Protein AF-A0A1W9UI99-F1 (afdb_monomer)

Sequence (167 aa):
MTERDRFTFDSALWFQWIMATTLGWLLGYLIFPNLPAISAGVGVGVLQWPILYRRISRAWRWPLITALAWLAGSILLVVTTPAGLQFLLSGLFLGPIVGLAQWLILRREVRWAGWWIIISAIAWITGLTLVPGILATGAMVGAISGIALELLLRCPSPARPEPDGAD

Foldseek 3Di:
DDPVVLPDQPVVLLVQLLVQLLQLLVVLCVVCVPCSQLSSQLSSQVSVLVSCVVQAPPSVCRSVLSSVLSVVLLVCLVVPDDPVCSQQCSLVRSQLSSQVSVLVRLVQWFVPSVVSNVQSSVLSNCLRHVPDDSNSSSNSSSNSNSVVVSVRSSGTDDDDPDPDDDD

Solvent-accessible surface area (backbone atoms only — not comparable to full-atom values): 8294 Å² total; per-residue (Å²): 137,59,81,71,69,81,70,62,79,61,60,65,60,31,50,51,36,17,49,19,26,18,51,9,30,43,48,7,39,68,76,35,69,92,45,35,70,52,32,17,27,36,27,24,18,55,47,42,25,70,70,36,52,82,73,41,97,67,23,84,51,44,24,59,42,31,25,51,24,33,43,53,24,51,52,50,43,63,77,74,36,61,78,92,48,37,62,67,44,39,13,69,43,34,12,40,41,29,17,49,46,52,26,70,58,38,56,75,53,17,69,63,24,76,54,46,23,60,44,27,24,52,17,28,30,43,8,49,52,74,41,62,45,66,60,50,18,17,36,43,26,12,48,52,39,19,54,50,50,57,60,38,67,75,38,58,41,79,75,76,79,72,81,72,80,80,129

Structure (mmCIF, N/CA/C/O backbone):
data_AF-A0A1W9UI99-F1
#
_entry.id   AF-A0A1W9UI99-F1
#
loop_
_atom_site.group_PDB
_atom_site.id
_atom_site.type_symbol
_atom_site.label_atom_id
_atom_site.label_alt_id
_atom_site.label_comp_id
_atom_site.label_asym_id
_atom_site.label_entity_id
_atom_site.label_seq_id
_atom_site.pdbx_PDB_ins_code
_atom_site.Cartn_x
_atom_site.Cartn_y
_atom_site.Cartn_z
_atom_site.occupancy
_atom_site.B_iso_or_equiv
_atom_site.auth_seq_id
_atom_site.auth_comp_id
_atom_site.auth_asym_id
_atom_site.auth_atom_id
_atom_site.pdbx_PDB_model_num
ATOM 1 N N . MET A 1 1 ? -16.744 -3.001 27.960 1.00 51.12 1 MET A N 1
ATOM 2 C CA . MET A 1 1 ? -15.507 -2.653 27.233 1.00 51.12 1 MET A CA 1
ATOM 3 C C . MET A 1 1 ? -14.563 -2.006 28.233 1.00 51.12 1 MET A C 1
ATOM 5 O O . MET A 1 1 ? -14.735 -0.846 28.584 1.00 51.12 1 MET A O 1
ATOM 9 N N . THR A 1 2 ? -13.696 -2.814 28.835 1.00 47.75 2 THR A N 1
ATOM 10 C CA . THR A 1 2 ? -12.783 -2.402 29.911 1.00 47.75 2 THR A CA 1
ATOM 11 C C . THR A 1 2 ? -11.629 -1.581 29.340 1.00 47.75 2 THR A C 1
ATOM 13 O O . THR A 1 2 ? -11.176 -1.855 28.235 1.00 47.75 2 THR A O 1
ATOM 16 N N . GLU A 1 3 ? -11.115 -0.599 30.087 1.00 52.09 3 GLU A N 1
ATOM 17 C CA . GLU A 1 3 ? -10.001 0.289 29.690 1.00 52.09 3 GLU A CA 1
ATOM 18 C C . GLU A 1 3 ? -8.774 -0.416 29.091 1.00 52.09 3 GLU A C 1
ATOM 20 O O . GLU A 1 3 ? -8.041 0.182 28.306 1.00 52.09 3 GLU A O 1
ATOM 25 N N . ARG A 1 4 ? -8.592 -1.699 29.416 1.00 51.28 4 ARG A N 1
ATOM 26 C CA . ARG A 1 4 ? -7.523 -2.571 28.926 1.00 51.28 4 ARG A CA 1
ATOM 27 C C . ARG A 1 4 ? -7.614 -2.873 27.414 1.00 51.28 4 ARG A C 1
ATOM 29 O O . ARG A 1 4 ? -6.570 -3.001 26.784 1.00 51.28 4 ARG A O 1
ATOM 36 N N . ASP A 1 5 ? -8.811 -2.875 26.817 1.00 54.47 5 ASP A N 1
ATOM 37 C CA . ASP A 1 5 ? -9.013 -3.137 25.373 1.00 54.47 5 ASP A CA 1
ATOM 38 C C . ASP A 1 5 ? -8.628 -1.945 24.480 1.00 54.47 5 ASP A C 1
ATOM 40 O O . ASP A 1 5 ? -8.387 -2.109 23.287 1.00 54.47 5 ASP A O 1
ATOM 44 N N . ARG A 1 6 ? -8.532 -0.727 25.036 1.00 54.72 6 ARG A N 1
ATOM 45 C CA . ARG A 1 6 ? -8.125 0.468 24.269 1.00 54.72 6 ARG A CA 1
ATOM 46 C C . ARG A 1 6 ? -6.642 0.467 23.885 1.00 54.72 6 ARG A C 1
ATOM 48 O O . ARG A 1 6 ? -6.239 1.253 23.027 1.00 54.72 6 ARG A O 1
ATOM 55 N N . PHE A 1 7 ? -5.831 -0.394 24.502 1.00 57.44 7 PHE A N 1
ATOM 56 C CA . PHE A 1 7 ? -4.377 -0.388 24.331 1.00 57.44 7 PHE A CA 1
ATOM 57 C C . PHE A 1 7 ? -3.813 -1.625 23.627 1.00 57.44 7 PHE A C 1
ATOM 59 O O . PHE A 1 7 ? -2.671 -1.577 23.166 1.00 57.44 7 PHE A 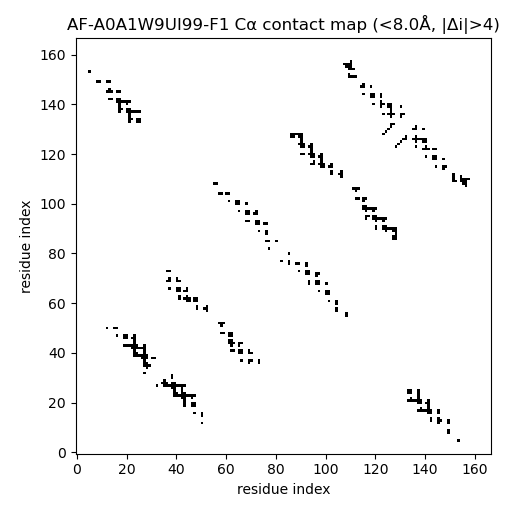O 1
ATOM 66 N N . THR A 1 8 ? -4.586 -2.699 23.469 1.00 78.25 8 THR A N 1
ATOM 67 C CA . THR A 1 8 ? -4.115 -3.930 22.821 1.00 78.25 8 THR A CA 1
ATOM 68 C C . THR A 1 8 ? -3.975 -3.756 21.312 1.00 78.25 8 THR A C 1
ATOM 70 O O . THR A 1 8 ? -4.915 -3.344 20.639 1.00 78.25 8 THR A O 1
ATOM 73 N N . PHE A 1 9 ? -2.789 -4.069 20.788 1.00 84.12 9 PHE A N 1
ATOM 74 C CA . PHE A 1 9 ? -2.507 -4.111 19.353 1.00 84.12 9 PHE A CA 1
ATOM 75 C C . PHE A 1 9 ? -3.383 -5.134 18.637 1.00 84.12 9 PHE A C 1
ATOM 77 O O . PHE A 1 9 ? -3.325 -6.327 18.947 1.00 84.12 9 PHE A O 1
ATOM 84 N N . ASP A 1 10 ? -4.185 -4.659 17.676 1.00 91.50 10 ASP A N 1
ATOM 85 C CA . ASP A 1 10 ? -5.036 -5.511 16.841 1.00 91.50 10 ASP A CA 1
ATOM 86 C C . ASP A 1 10 ? -4.164 -6.246 15.811 1.00 91.50 10 ASP A C 1
ATOM 88 O O . ASP A 1 10 ? -4.061 -5.889 14.634 1.00 91.50 10 ASP A O 1
ATOM 92 N N . SER A 1 11 ? -3.502 -7.300 16.294 1.00 91.81 11 SER A N 1
ATOM 93 C CA . SER A 1 11 ? -2.617 -8.154 15.496 1.00 91.81 11 SER A CA 1
ATOM 94 C C . SER A 1 11 ? -3.367 -8.825 14.342 1.00 91.81 11 SER A C 1
ATOM 96 O O . SER A 1 11 ? -2.773 -9.106 13.302 1.00 91.81 11 SER A O 1
ATOM 98 N N . ALA A 1 12 ? -4.675 -9.058 14.503 1.00 93.31 12 ALA A N 1
ATOM 99 C CA . ALA A 1 12 ? -5.517 -9.637 13.467 1.00 93.31 12 ALA A CA 1
ATOM 100 C C . ALA A 1 12 ? -5.737 -8.647 12.317 1.00 93.31 12 ALA A C 1
ATOM 102 O O . ALA A 1 12 ? -5.557 -9.031 11.162 1.00 93.31 12 ALA A O 1
ATOM 103 N N . LEU A 1 13 ? -6.049 -7.376 12.608 1.00 93.62 13 LEU A N 1
ATOM 104 C CA . LEU A 1 13 ? -6.089 -6.321 11.587 1.00 93.62 13 LEU A CA 1
ATOM 105 C C . LEU A 1 13 ? -4.753 -6.208 10.868 1.00 93.62 13 LEU A C 1
ATOM 107 O O . LEU A 1 13 ? -4.723 -6.157 9.639 1.00 93.62 13 LEU A O 1
ATOM 111 N N . TRP A 1 14 ? -3.660 -6.169 11.628 1.00 95.81 14 TRP A N 1
ATOM 112 C CA . TRP A 1 14 ? -2.329 -6.010 11.058 1.00 95.81 14 TRP A CA 1
ATOM 113 C C . TRP A 1 14 ? -1.997 -7.147 10.085 1.00 95.81 14 TRP A C 1
ATOM 115 O O . TRP A 1 14 ? -1.624 -6.896 8.938 1.00 95.81 14 TRP A O 1
ATOM 125 N N . PHE A 1 15 ? -2.237 -8.394 10.495 1.00 95.94 15 PHE A N 1
ATOM 126 C CA . PHE A 1 15 ? -2.032 -9.564 9.645 1.00 95.94 15 PHE A CA 1
ATOM 127 C C . PHE A 1 15 ? -2.965 -9.582 8.425 1.00 95.94 15 PHE A C 1
ATOM 129 O O . PHE A 1 15 ? -2.517 -9.831 7.307 1.00 95.94 15 PHE A O 1
ATOM 136 N N . GLN A 1 16 ? -4.253 -9.269 8.601 1.00 96.50 16 GLN A N 1
ATOM 137 C CA . GLN A 1 16 ? -5.205 -9.173 7.489 1.00 96.50 16 GLN A CA 1
ATOM 138 C C . GLN A 1 16 ? -4.767 -8.123 6.468 1.00 96.50 16 GLN A C 1
ATOM 140 O O . GLN A 1 16 ? -4.884 -8.353 5.266 1.00 96.50 16 GLN A O 1
ATOM 145 N N . TRP A 1 17 ? -4.224 -6.996 6.928 1.00 97.00 17 TRP A N 1
ATOM 146 C CA . TRP A 1 17 ? -3.732 -5.933 6.060 1.00 97.00 17 TRP A CA 1
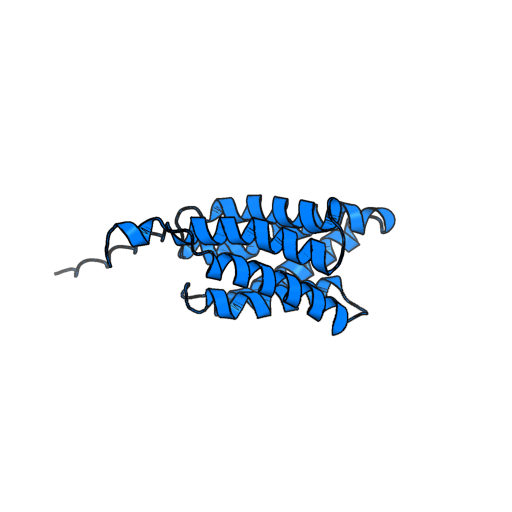ATOM 147 C C . TRP A 1 17 ? -2.492 -6.353 5.263 1.00 97.00 17 TRP A C 1
ATOM 149 O O . TRP A 1 17 ? -2.410 -6.084 4.059 1.00 97.00 17 TRP A O 1
ATOM 159 N N . ILE A 1 18 ? -1.563 -7.078 5.899 1.00 97.50 18 ILE A N 1
ATOM 160 C CA . ILE A 1 18 ? -0.422 -7.716 5.223 1.00 97.50 18 ILE A CA 1
ATOM 161 C C . ILE A 1 18 ? -0.920 -8.660 4.131 1.00 97.50 18 ILE A C 1
ATOM 163 O O . ILE A 1 18 ? -0.504 -8.545 2.976 1.00 97.50 18 ILE A O 1
ATOM 167 N N . MET A 1 19 ? -1.842 -9.560 4.474 1.00 97.31 19 MET A N 1
ATOM 168 C CA . MET A 1 19 ? -2.379 -10.543 3.537 1.00 97.31 19 MET A CA 1
ATOM 169 C C . MET A 1 19 ? -3.123 -9.887 2.378 1.00 97.31 19 MET A C 1
ATOM 171 O O . MET A 1 19 ? -2.879 -10.244 1.230 1.00 97.31 19 MET A O 1
ATOM 175 N N . ALA A 1 20 ? -3.973 -8.897 2.645 1.00 96.69 20 ALA A N 1
ATOM 176 C CA . ALA A 1 20 ? -4.691 -8.162 1.609 1.00 96.69 20 ALA A CA 1
ATOM 177 C C . ALA A 1 20 ? -3.740 -7.454 0.639 1.00 96.69 20 ALA A C 1
ATOM 179 O O . ALA A 1 20 ? -3.929 -7.519 -0.573 1.00 96.69 20 ALA A O 1
ATOM 180 N N . THR A 1 21 ? -2.689 -6.819 1.155 1.00 96.31 21 THR A N 1
ATOM 181 C CA . THR A 1 21 ? -1.702 -6.127 0.318 1.00 96.31 21 THR A CA 1
ATOM 182 C C . THR A 1 21 ? -0.878 -7.126 -0.497 1.00 96.31 21 THR A C 1
ATOM 184 O O . THR A 1 21 ? -0.679 -6.934 -1.694 1.00 96.31 21 THR A O 1
ATOM 187 N N . THR A 1 22 ? -0.467 -8.239 0.114 1.00 96.06 22 THR A N 1
ATOM 188 C CA . THR A 1 22 ? 0.335 -9.287 -0.539 1.00 96.06 22 THR A CA 1
ATOM 189 C C . THR A 1 22 ? -0.444 -10.021 -1.621 1.00 96.06 22 THR A C 1
ATOM 191 O O . THR A 1 22 ? 0.027 -10.155 -2.749 1.00 96.06 22 THR A O 1
ATOM 194 N N . LEU A 1 23 ? -1.659 -10.467 -1.304 1.00 95.44 23 LEU A N 1
ATOM 195 C CA . LEU A 1 23 ? -2.530 -11.145 -2.257 1.00 95.44 23 LEU A CA 1
ATOM 196 C C . LEU A 1 23 ? -3.014 -10.183 -3.339 1.00 95.44 23 LEU A C 1
ATOM 198 O O . LEU A 1 23 ? -3.125 -10.584 -4.489 1.00 95.44 23 LEU A O 1
ATOM 202 N N . GLY A 1 24 ? -3.263 -8.916 -3.006 1.00 93.38 24 GLY A N 1
ATOM 203 C CA . GLY A 1 24 ? -3.711 -7.918 -3.972 1.00 93.38 24 GLY A CA 1
ATOM 204 C C . GLY A 1 24 ? -2.624 -7.628 -4.997 1.00 93.38 24 GLY A C 1
ATOM 205 O O . GLY A 1 24 ? -2.890 -7.586 -6.197 1.00 93.38 24 GLY A O 1
ATOM 206 N N . TRP A 1 25 ? -1.382 -7.532 -4.522 1.00 91.75 25 TRP A N 1
ATOM 207 C CA . TRP A 1 25 ? -0.200 -7.438 -5.364 1.00 91.75 25 TRP A CA 1
ATOM 208 C C . TRP A 1 25 ? -0.036 -8.671 -6.261 1.00 91.75 25 TRP A C 1
ATOM 210 O O . TRP A 1 25 ? 0.052 -8.542 -7.481 1.00 91.75 25 TRP A O 1
ATOM 220 N N . LEU A 1 26 ? -0.060 -9.872 -5.672 1.00 92.81 26 LEU A N 1
ATOM 221 C CA . LEU A 1 26 ? 0.085 -11.139 -6.390 1.00 92.81 26 LEU A CA 1
ATOM 222 C C . LEU A 1 26 ? -0.999 -11.323 -7.461 1.00 92.81 26 LEU A C 1
ATOM 224 O O . LEU A 1 26 ? -0.684 -11.597 -8.616 1.00 92.81 26 LEU A O 1
ATOM 228 N N . LEU A 1 27 ? -2.270 -11.150 -7.097 1.00 90.62 27 LEU A N 1
ATOM 229 C CA . LEU A 1 27 ? -3.392 -11.296 -8.022 1.00 90.62 27 LEU A CA 1
ATOM 230 C C . LEU A 1 27 ? -3.332 -10.265 -9.146 1.00 90.62 27 LEU A C 1
ATOM 232 O O . LEU A 1 27 ? -3.625 -10.608 -10.287 1.00 90.62 27 LEU A O 1
ATOM 236 N N . GLY A 1 28 ? -2.902 -9.034 -8.864 1.00 86.94 28 GLY A N 1
ATOM 237 C CA . GLY A 1 28 ? -2.686 -8.039 -9.908 1.00 86.94 28 GLY A CA 1
ATOM 238 C C . GLY A 1 28 ? -1.707 -8.528 -10.976 1.00 86.94 28 GLY A C 1
ATOM 239 O O . GLY A 1 28 ? -2.023 -8.491 -12.167 1.00 86.94 28 GLY A O 1
ATOM 240 N N . TYR A 1 29 ? -0.562 -9.069 -10.555 1.00 86.69 29 TYR A N 1
ATOM 241 C CA . TYR A 1 29 ? 0.430 -9.639 -11.470 1.00 86.69 29 TYR A CA 1
ATOM 242 C C . TYR A 1 29 ? -0.101 -10.845 -12.257 1.00 86.69 29 TYR A C 1
ATOM 244 O O . TYR A 1 29 ? 0.207 -10.979 -13.439 1.00 86.69 29 TYR A O 1
ATOM 252 N N . LEU A 1 30 ? -0.899 -11.710 -11.624 1.00 87.88 30 LEU A N 1
ATOM 253 C CA . LEU A 1 30 ? -1.404 -12.934 -12.254 1.00 87.88 30 LEU A CA 1
ATOM 254 C C . LEU A 1 30 ? -2.545 -12.683 -13.249 1.00 87.88 30 LEU A C 1
ATOM 256 O O . LEU A 1 30 ? -2.600 -13.338 -14.285 1.00 87.88 30 LEU A O 1
ATOM 260 N N . ILE A 1 31 ? -3.462 -11.760 -12.944 1.00 83.56 31 ILE A N 1
ATOM 261 C CA . ILE A 1 31 ? -4.677 -11.552 -13.748 1.00 83.56 31 ILE A CA 1
ATOM 262 C C . ILE A 1 31 ? -4.368 -10.759 -15.026 1.00 83.56 31 ILE A C 1
ATOM 264 O O . ILE A 1 31 ? -4.930 -11.049 -16.080 1.00 83.56 31 ILE A O 1
ATOM 268 N N . PHE A 1 32 ? -3.462 -9.778 -14.959 1.00 79.19 32 PHE A N 1
ATOM 269 C CA . PHE A 1 32 ? -3.091 -8.951 -16.112 1.00 79.19 32 PHE A CA 1
ATOM 270 C C . PHE A 1 32 ? -1.566 -8.872 -16.266 1.00 79.19 32 PHE A C 1
ATOM 272 O O . PHE A 1 32 ? -0.966 -7.834 -15.974 1.00 79.19 32 PHE A O 1
ATOM 279 N N . PRO A 1 33 ? -0.925 -9.940 -16.774 1.00 74.69 33 PRO A N 1
ATOM 280 C CA . PRO A 1 33 ? 0.533 -10.017 -16.877 1.00 74.69 33 PRO A CA 1
ATOM 281 C C . PRO A 1 33 ? 1.135 -8.957 -17.811 1.00 74.69 33 PRO A C 1
ATOM 283 O O . PRO A 1 33 ? 2.305 -8.616 -17.678 1.00 74.69 33 PRO A O 1
ATOM 286 N N . ASN A 1 34 ? 0.334 -8.399 -18.724 1.00 77.12 34 ASN A N 1
ATOM 287 C CA . ASN A 1 34 ? 0.768 -7.360 -19.662 1.00 77.12 34 ASN A CA 1
ATOM 288 C C . ASN A 1 34 ? 0.777 -5.948 -19.052 1.00 77.12 34 ASN A C 1
ATOM 290 O O . ASN A 1 34 ? 1.395 -5.051 -19.615 1.00 77.12 34 ASN A O 1
ATOM 294 N N . LEU A 1 35 ? 0.088 -5.729 -17.925 1.00 77.31 35 LEU A N 1
ATOM 295 C CA . LEU A 1 35 ? 0.009 -4.433 -17.238 1.00 77.31 35 LEU A CA 1
ATOM 296 C C . LEU A 1 35 ? 0.178 -4.600 -15.716 1.00 77.31 35 LEU A C 1
ATOM 298 O O . LEU A 1 35 ? -0.648 -4.094 -14.950 1.00 77.31 35 LEU A O 1
ATOM 302 N N . PRO A 1 36 ? 1.246 -5.282 -15.259 1.00 75.50 36 PRO A N 1
ATOM 303 C CA . PRO A 1 36 ? 1.346 -5.783 -13.890 1.00 75.50 36 PRO A CA 1
ATOM 304 C C . PRO A 1 36 ? 1.355 -4.663 -12.847 1.00 75.50 36 PRO A C 1
ATOM 306 O O . PRO A 1 36 ? 0.849 -4.836 -11.743 1.00 75.50 36 PRO A O 1
ATOM 309 N N . ALA A 1 37 ? 1.881 -3.486 -13.202 1.00 73.25 37 ALA A N 1
ATOM 310 C CA . ALA A 1 37 ? 1.831 -2.319 -12.335 1.00 73.25 37 ALA A CA 1
ATOM 311 C C . ALA A 1 37 ? 0.378 -1.876 -12.095 1.00 73.25 37 ALA A C 1
ATOM 313 O O . ALA A 1 37 ? -0.058 -1.812 -10.952 1.00 73.25 37 ALA A O 1
ATOM 314 N N . ILE A 1 38 ? -0.395 -1.615 -13.152 1.00 78.75 38 ILE A N 1
ATOM 315 C CA . ILE A 1 38 ? -1.760 -1.073 -13.039 1.00 78.75 38 ILE A CA 1
ATOM 316 C C . ILE A 1 38 ? -2.676 -2.055 -12.298 1.00 78.75 38 ILE A C 1
ATOM 318 O O . ILE A 1 38 ? -3.424 -1.660 -11.402 1.00 78.75 38 ILE A O 1
ATOM 322 N N . SER A 1 39 ? -2.596 -3.340 -12.635 1.00 84.06 39 SER A N 1
ATOM 323 C CA . SER A 1 39 ? -3.422 -4.374 -12.017 1.00 84.06 39 SER A CA 1
ATOM 324 C C . SER A 1 39 ? -3.070 -4.637 -10.554 1.00 84.06 39 SER A C 1
ATOM 326 O O . SER A 1 39 ? -3.972 -4.934 -9.770 1.00 84.06 39 SER A O 1
ATOM 328 N N . ALA A 1 40 ? -1.805 -4.476 -10.150 1.00 86.50 40 ALA A N 1
ATOM 329 C CA . ALA A 1 40 ? -1.404 -4.583 -8.749 1.00 86.50 40 ALA A CA 1
ATOM 330 C C . ALA A 1 40 ? -2.064 -3.508 -7.875 1.00 86.50 40 ALA A C 1
ATOM 332 O O . ALA A 1 40 ? -2.587 -3.829 -6.809 1.00 86.50 40 ALA A O 1
ATOM 333 N N . GLY A 1 41 ? -2.136 -2.258 -8.344 1.00 89.62 41 GLY A N 1
ATOM 334 C CA . GLY A 1 41 ? -2.842 -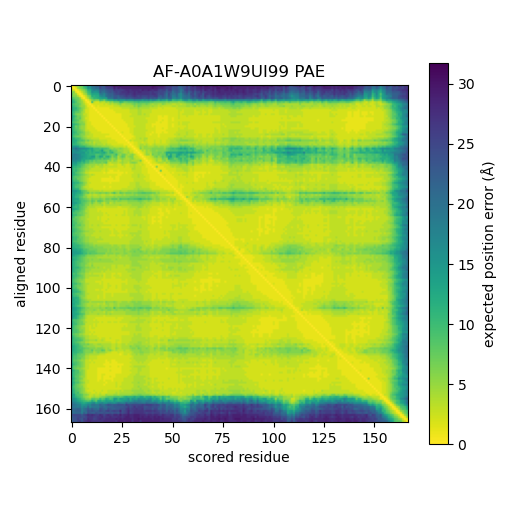1.189 -7.629 1.00 89.62 41 GLY A CA 1
ATOM 335 C C . GLY A 1 41 ? -4.334 -1.473 -7.437 1.00 89.62 41 GLY A C 1
ATOM 336 O O . GLY A 1 41 ? -4.879 -1.255 -6.352 1.00 89.62 41 GLY A O 1
ATOM 337 N N . VAL A 1 42 ? -4.987 -2.016 -8.471 1.00 90.44 42 VAL A N 1
ATOM 338 C CA . VAL A 1 42 ? -6.390 -2.455 -8.400 1.00 90.44 42 VAL A CA 1
ATOM 339 C C . VAL A 1 42 ? -6.546 -3.586 -7.385 1.00 90.44 42 VAL A C 1
ATOM 341 O O . VAL A 1 42 ? -7.389 -3.488 -6.495 1.00 90.44 42 VAL A O 1
ATOM 344 N N . GLY A 1 43 ? -5.722 -4.632 -7.479 1.00 92.44 43 GLY A N 1
ATOM 345 C CA . GLY A 1 43 ? -5.788 -5.788 -6.587 1.00 92.44 43 GLY A CA 1
ATOM 346 C C . GLY A 1 43 ? -5.577 -5.408 -5.122 1.00 92.44 43 GLY A C 1
ATOM 347 O O . GLY A 1 43 ? -6.370 -5.799 -4.266 1.00 92.44 43 GLY A O 1
ATOM 348 N N . VAL A 1 44 ? -4.565 -4.583 -4.831 1.00 94.50 44 VAL A N 1
ATOM 349 C CA . VAL A 1 44 ? -4.308 -4.061 -3.478 1.00 94.50 44 VAL A CA 1
ATOM 350 C C . VAL A 1 44 ? -5.508 -3.265 -2.967 1.00 94.50 44 VAL A C 1
ATOM 352 O O . VAL A 1 44 ? -6.003 -3.539 -1.875 1.00 94.50 44 VAL A O 1
ATOM 355 N N . GLY A 1 45 ? -6.022 -2.320 -3.759 1.00 93.62 45 GLY A N 1
ATOM 356 C CA . GLY A 1 45 ? -7.168 -1.503 -3.364 1.00 93.62 45 GLY A CA 1
ATOM 357 C C . GLY A 1 45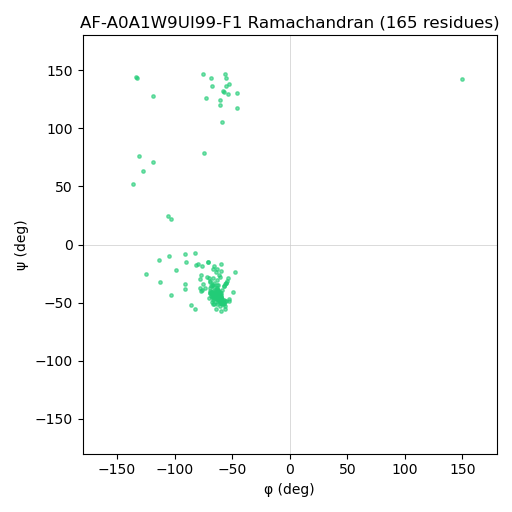 ? -8.426 -2.331 -3.084 1.00 93.62 45 GLY A C 1
ATOM 358 O O . GLY A 1 45 ? -9.113 -2.091 -2.090 1.00 93.62 45 GLY A O 1
ATOM 359 N N . VAL A 1 46 ? -8.714 -3.322 -3.935 1.00 94.69 46 VAL A N 1
ATOM 360 C CA . VAL A 1 46 ? -9.877 -4.213 -3.803 1.00 94.69 46 VAL A CA 1
ATOM 361 C C . VAL A 1 46 ? -9.765 -5.100 -2.569 1.00 94.69 46 VAL A C 1
ATOM 363 O O . VAL A 1 46 ? -10.740 -5.216 -1.834 1.00 94.69 46 VAL A O 1
ATOM 366 N N . LEU A 1 47 ? -8.600 -5.694 -2.294 1.00 95.75 47 LEU A N 1
ATOM 367 C CA . LEU A 1 47 ? -8.450 -6.582 -1.137 1.00 95.75 47 LEU A CA 1
ATOM 368 C C . LEU A 1 47 ? -8.321 -5.838 0.197 1.00 95.75 47 LEU A C 1
ATOM 370 O O . LEU A 1 47 ? -8.702 -6.379 1.233 1.00 95.75 47 LEU A O 1
ATOM 374 N N . GLN A 1 48 ? -7.831 -4.596 0.199 1.00 95.94 48 GLN A N 1
ATOM 375 C CA . GLN A 1 48 ? -7.820 -3.750 1.399 1.00 95.94 48 GLN A CA 1
ATOM 376 C C . GLN A 1 48 ? -9.223 -3.249 1.775 1.00 95.94 48 GLN A C 1
ATOM 378 O O . GLN A 1 48 ? -9.510 -3.000 2.949 1.00 95.94 48 GLN A O 1
ATOM 383 N N . TRP A 1 49 ? -10.118 -3.111 0.795 1.00 96.12 49 TRP A N 1
ATOM 384 C CA . TRP A 1 49 ? -11.436 -2.517 0.999 1.00 96.12 49 TRP A CA 1
ATOM 385 C C . TRP A 1 49 ? -12.310 -3.242 2.043 1.00 96.12 49 TRP A C 1
ATOM 387 O O . TRP A 1 49 ? -12.801 -2.552 2.939 1.00 96.12 49 TRP A O 1
ATOM 397 N N . PRO A 1 50 ? -12.485 -4.581 2.030 1.00 94.56 50 PRO A N 1
ATOM 398 C CA . PRO A 1 50 ? -13.284 -5.284 3.038 1.00 94.56 50 PRO A CA 1
ATOM 399 C C . PRO A 1 50 ? -12.827 -5.038 4.481 1.00 94.56 50 PRO A C 1
ATOM 401 O O . PRO A 1 50 ? -13.657 -4.964 5.388 1.00 94.56 50 PRO A O 1
ATOM 404 N N . ILE A 1 51 ? -11.516 -4.870 4.689 1.00 94.25 51 ILE A N 1
ATOM 405 C CA . ILE A 1 51 ? -10.925 -4.597 6.007 1.00 94.25 51 ILE A CA 1
ATOM 406 C C . ILE A 1 51 ? -11.335 -3.199 6.487 1.00 94.25 51 ILE A C 1
ATOM 408 O O . ILE A 1 51 ? -11.698 -3.017 7.651 1.00 94.25 51 ILE A O 1
ATOM 412 N N . LEU A 1 52 ? -11.338 -2.218 5.580 1.00 92.62 52 LEU A N 1
ATOM 413 C CA . LEU A 1 52 ? -11.746 -0.843 5.873 1.00 92.62 52 LEU A CA 1
ATOM 414 C C . LEU A 1 52 ? -13.260 -0.661 5.947 1.00 92.62 52 LEU A C 1
ATOM 416 O O . LEU A 1 52 ? -13.724 0.201 6.689 1.00 92.62 52 LEU A O 1
ATOM 420 N N . TYR A 1 53 ? -14.038 -1.460 5.214 1.00 90.88 53 TYR A N 1
ATOM 421 C CA . TYR A 1 53 ? -15.497 -1.335 5.140 1.00 90.88 53 TYR A CA 1
ATOM 422 C C . TYR A 1 53 ? -16.168 -1.394 6.510 1.00 90.88 53 TYR A C 1
ATOM 424 O O . TYR A 1 53 ? -17.148 -0.700 6.755 1.00 90.88 53 TYR A O 1
ATOM 432 N N . ARG A 1 54 ? -15.600 -2.175 7.431 1.00 84.12 54 ARG A N 1
ATOM 433 C CA . ARG A 1 54 ? -16.108 -2.294 8.802 1.00 84.12 54 ARG A CA 1
ATOM 434 C C . ARG A 1 54 ? -15.649 -1.174 9.741 1.00 84.12 54 ARG A C 1
ATOM 436 O O . ARG A 1 54 ? -16.090 -1.156 10.884 1.00 84.12 54 ARG A O 1
ATOM 443 N N . ARG A 1 55 ? -14.742 -0.289 9.311 1.00 87.31 55 ARG A N 1
ATOM 444 C CA . ARG A 1 55 ? -14.035 0.655 10.199 1.00 87.31 55 ARG A CA 1
ATOM 445 C C . ARG A 1 55 ? -14.162 2.123 9.804 1.00 87.31 55 ARG A C 1
ATOM 447 O O . ARG A 1 55 ? -14.033 2.970 10.678 1.00 87.31 55 ARG A O 1
ATOM 454 N N . ILE A 1 56 ? -14.409 2.436 8.531 1.00 90.25 56 ILE A N 1
ATOM 455 C CA . ILE A 1 56 ? -14.552 3.821 8.057 1.00 90.25 56 ILE A CA 1
ATOM 456 C C . ILE A 1 56 ? -15.775 3.985 7.152 1.00 90.25 56 ILE A C 1
ATOM 458 O O . ILE A 1 56 ? -16.082 3.121 6.329 1.00 90.25 56 ILE A O 1
ATOM 462 N N . SER A 1 57 ? -16.445 5.135 7.249 1.00 84.62 57 SER A N 1
ATOM 463 C CA . SER A 1 57 ? -17.721 5.384 6.561 1.00 84.62 57 SER A CA 1
ATOM 464 C C . SER A 1 57 ? -17.600 5.408 5.028 1.00 84.62 57 SER A C 1
ATOM 466 O O . SER A 1 57 ? -18.499 4.986 4.300 1.00 84.62 57 SER A O 1
ATOM 468 N N . ARG A 1 58 ? -16.459 5.878 4.505 1.00 87.31 58 ARG A N 1
ATOM 469 C CA . ARG A 1 58 ? -16.210 6.068 3.060 1.00 87.31 58 ARG A CA 1
ATOM 470 C C . ARG A 1 58 ? -15.286 5.016 2.452 1.00 87.31 58 ARG A C 1
ATOM 472 O O . ARG A 1 58 ? -14.672 5.270 1.414 1.00 87.31 58 ARG A O 1
ATOM 479 N N . ALA A 1 59 ? -15.211 3.832 3.060 1.00 90.88 59 ALA A N 1
ATOM 480 C CA . ALA A 1 59 ? -14.326 2.753 2.624 1.00 90.88 59 ALA A CA 1
ATOM 481 C C . ALA A 1 59 ? -14.528 2.346 1.157 1.00 90.88 59 ALA A C 1
ATOM 483 O O . ALA A 1 59 ? -13.564 2.006 0.485 1.00 90.88 59 ALA A O 1
ATOM 484 N N . TRP A 1 60 ? -15.755 2.425 0.630 1.00 91.25 60 TRP A N 1
ATOM 485 C CA . TRP A 1 60 ? -16.060 2.062 -0.762 1.00 91.25 60 TRP A CA 1
ATOM 486 C C . TRP A 1 60 ? -15.282 2.875 -1.806 1.00 91.25 60 TRP A C 1
ATOM 488 O O . TRP A 1 60 ? -15.085 2.412 -2.926 1.00 91.25 60 TRP A O 1
ATOM 498 N N . ARG A 1 61 ? -14.803 4.077 -1.453 1.00 94.75 61 ARG A N 1
ATOM 499 C CA . ARG A 1 61 ? -13.973 4.906 -2.343 1.00 94.75 61 ARG A CA 1
ATOM 500 C C . ARG A 1 61 ? -12.515 4.456 -2.383 1.00 94.75 61 ARG A C 1
ATOM 502 O O . ARG A 1 61 ? -11.793 4.851 -3.293 1.00 94.75 61 ARG A O 1
ATOM 509 N N . TRP A 1 62 ? -12.083 3.654 -1.411 1.00 95.06 62 TRP A N 1
ATOM 510 C CA . TRP A 1 62 ? -10.708 3.184 -1.272 1.00 95.06 62 TRP A CA 1
ATOM 511 C C . TRP A 1 62 ? -10.162 2.451 -2.505 1.00 95.06 62 TRP A C 1
ATOM 513 O O . TRP A 1 62 ? -9.110 2.870 -2.994 1.00 95.06 62 TRP A O 1
ATOM 523 N N . PRO A 1 63 ? -10.835 1.417 -3.056 1.00 94.69 63 PRO A N 1
ATOM 524 C CA . PRO A 1 63 ? -10.307 0.691 -4.208 1.00 94.69 63 PRO A CA 1
ATOM 525 C C . PRO A 1 63 ? -10.207 1.589 -5.443 1.00 94.69 63 PRO A C 1
ATOM 527 O O . PRO A 1 63 ? -9.190 1.574 -6.129 1.00 94.69 63 PRO A O 1
ATOM 530 N N . LEU A 1 64 ? -11.220 2.430 -5.681 1.00 94.56 64 LEU A N 1
ATOM 531 C CA . LEU A 1 64 ? -11.262 3.351 -6.819 1.00 94.56 64 LEU A CA 1
ATOM 532 C C . LEU A 1 64 ? -10.135 4.384 -6.757 1.00 94.56 64 LEU A C 1
ATOM 534 O O . LEU A 1 64 ? -9.410 4.578 -7.728 1.00 94.56 64 LEU A O 1
ATOM 538 N N . ILE A 1 65 ? -9.967 5.033 -5.602 1.00 94.94 65 ILE A N 1
ATOM 539 C CA . ILE A 1 65 ? -8.937 6.057 -5.411 1.00 94.94 65 ILE A CA 1
ATOM 540 C C . ILE A 1 65 ? -7.538 5.435 -5.469 1.00 94.94 65 ILE A C 1
ATOM 542 O O . ILE A 1 65 ? -6.652 6.015 -6.091 1.00 94.94 65 ILE A O 1
ATOM 546 N N . THR A 1 66 ? -7.346 4.245 -4.891 1.00 95.06 66 THR A N 1
ATOM 547 C CA . THR A 1 66 ? -6.063 3.526 -4.953 1.00 95.06 66 THR A CA 1
ATOM 548 C C . THR A 1 66 ? -5.712 3.159 -6.395 1.00 95.06 66 THR A C 1
ATOM 550 O O . THR A 1 66 ? -4.602 3.444 -6.832 1.00 95.06 66 THR A O 1
ATOM 553 N N . ALA A 1 67 ? -6.659 2.614 -7.166 1.00 93.25 67 ALA A N 1
ATOM 554 C CA . ALA A 1 67 ? -6.448 2.262 -8.569 1.00 93.25 67 ALA A CA 1
ATOM 555 C C . ALA A 1 67 ? -6.121 3.483 -9.447 1.00 93.25 67 ALA A C 1
ATOM 557 O O . ALA A 1 67 ? -5.178 3.444 -10.235 1.00 93.25 67 ALA A O 1
ATOM 558 N N . LEU A 1 68 ? -6.861 4.587 -9.288 1.00 94.69 68 LEU A N 1
ATOM 559 C CA . LEU A 1 68 ? -6.622 5.819 -10.048 1.00 94.69 68 LEU A CA 1
ATOM 560 C C . LEU A 1 68 ? -5.271 6.450 -9.707 1.00 94.69 68 LEU A C 1
ATOM 562 O O . LEU A 1 68 ? -4.545 6.868 -10.605 1.00 94.69 68 LEU A O 1
ATOM 566 N N . ALA A 1 69 ? -4.914 6.492 -8.422 1.00 95.19 69 ALA A N 1
ATOM 567 C CA . ALA A 1 69 ? -3.620 6.996 -7.977 1.00 95.19 69 ALA A CA 1
ATOM 568 C C . ALA A 1 69 ? -2.471 6.132 -8.506 1.00 95.19 69 ALA A C 1
ATOM 570 O O . ALA A 1 69 ? -1.451 6.656 -8.949 1.00 95.19 69 ALA A O 1
ATOM 571 N N . TRP A 1 70 ? -2.664 4.813 -8.524 1.00 94.00 70 TRP A N 1
ATOM 572 C CA . TRP A 1 70 ? -1.699 3.881 -9.086 1.00 94.00 70 TRP A CA 1
ATOM 573 C C . TRP A 1 70 ? -1.470 4.107 -10.577 1.00 94.00 70 TRP A C 1
ATOM 575 O O . TRP A 1 70 ? -0.329 4.179 -11.038 1.00 94.00 70 TRP A O 1
ATOM 585 N N . LEU A 1 71 ? -2.564 4.245 -11.329 1.00 93.06 71 LEU A N 1
ATOM 586 C CA . LEU A 1 71 ? -2.527 4.525 -12.756 1.00 93.06 71 LEU A CA 1
ATOM 587 C C . LEU A 1 71 ? -1.815 5.854 -13.025 1.00 93.06 71 LEU A C 1
ATOM 589 O O . LEU A 1 71 ? -0.889 5.899 -13.831 1.00 93.06 71 LEU A O 1
ATOM 593 N N . ALA A 1 72 ? -2.193 6.912 -12.307 1.00 94.38 72 ALA A N 1
ATOM 594 C CA . ALA A 1 72 ? -1.578 8.228 -12.435 1.00 94.38 72 ALA A CA 1
ATOM 595 C C . ALA A 1 72 ? -0.074 8.195 -12.121 1.00 94.38 72 ALA A C 1
ATOM 597 O O . ALA A 1 72 ? 0.723 8.737 -12.885 1.00 94.38 72 ALA A O 1
ATOM 598 N N . GLY A 1 73 ? 0.330 7.518 -11.041 1.00 93.88 73 GLY A N 1
ATOM 599 C CA . GLY A 1 73 ? 1.739 7.376 -10.679 1.00 93.88 73 GLY A CA 1
ATOM 600 C C . GLY A 1 73 ? 2.536 6.551 -11.687 1.00 93.88 73 GLY A C 1
ATOM 601 O O . GLY A 1 73 ? 3.670 6.902 -11.998 1.00 93.88 73 GLY A O 1
ATOM 602 N N . SER A 1 74 ? 1.925 5.513 -12.263 1.00 91.69 74 SER A N 1
ATOM 603 C CA . SER A 1 74 ? 2.543 4.700 -13.317 1.00 91.69 74 SER A CA 1
ATOM 604 C C . SER A 1 74 ? 2.744 5.502 -14.607 1.00 91.69 74 SER A C 1
ATOM 606 O O . SER A 1 74 ? 3.821 5.454 -15.195 1.00 91.69 74 SER A O 1
ATOM 608 N N . ILE A 1 75 ? 1.743 6.284 -15.029 1.00 92.56 75 ILE A N 1
ATOM 609 C CA . ILE A 1 75 ? 1.848 7.167 -16.203 1.00 92.56 75 ILE A CA 1
ATOM 610 C C . ILE A 1 75 ? 2.944 8.209 -15.980 1.00 92.56 75 ILE A C 1
ATOM 612 O O . ILE A 1 75 ? 3.799 8.395 -16.844 1.00 92.56 75 ILE A O 1
ATOM 616 N N . LEU A 1 76 ? 2.948 8.861 -14.814 1.00 93.69 76 LEU A N 1
ATOM 617 C CA . LEU A 1 76 ? 3.948 9.873 -14.490 1.00 93.69 76 LEU A CA 1
ATOM 618 C C . LEU A 1 76 ? 5.363 9.285 -14.522 1.00 93.69 76 LEU A C 1
ATOM 620 O O . LEU A 1 76 ? 6.245 9.879 -15.137 1.00 93.69 76 LEU A O 1
ATOM 624 N N . LEU A 1 77 ? 5.565 8.105 -13.927 1.00 93.00 77 LEU A N 1
ATOM 625 C CA . LEU A 1 77 ? 6.836 7.380 -13.962 1.00 93.00 77 LEU A CA 1
ATOM 626 C C . LEU A 1 77 ? 7.290 7.111 -15.405 1.00 93.00 77 LEU A C 1
ATOM 628 O O . LEU A 1 77 ? 8.416 7.446 -15.756 1.00 93.00 77 LEU A O 1
ATOM 632 N N . VAL A 1 78 ? 6.421 6.561 -16.256 1.00 91.81 78 VAL A N 1
ATOM 633 C CA . VAL A 1 78 ? 6.768 6.217 -17.648 1.00 91.81 78 VAL A CA 1
ATOM 634 C C . VAL A 1 78 ? 7.116 7.451 -18.483 1.00 91.81 78 VAL A C 1
ATOM 636 O O . VAL A 1 78 ? 8.055 7.404 -19.273 1.00 91.81 78 VAL A O 1
ATOM 639 N N . VAL A 1 79 ? 6.384 8.553 -18.311 1.00 94.25 79 VAL A N 1
ATOM 640 C CA . VAL A 1 79 ? 6.583 9.778 -19.104 1.00 94.25 79 VAL A CA 1
ATOM 641 C C . VAL A 1 79 ? 7.833 10.547 -18.668 1.00 94.25 79 VAL A C 1
ATOM 643 O O . VAL A 1 79 ? 8.487 11.175 -19.495 1.00 94.25 79 VAL A O 1
ATOM 646 N N . THR A 1 80 ? 8.169 10.518 -17.377 1.00 94.94 80 THR A N 1
ATOM 647 C CA . THR A 1 80 ? 9.256 11.342 -16.815 1.00 94.94 80 THR A CA 1
ATOM 648 C C . THR A 1 80 ? 10.575 10.602 -16.650 1.00 94.94 80 THR A C 1
ATOM 650 O O . THR A 1 80 ? 11.622 11.240 -16.564 1.00 94.94 80 THR A O 1
ATOM 653 N N . THR A 1 81 ? 10.544 9.269 -16.583 1.00 94.19 81 THR A N 1
ATOM 654 C CA . THR A 1 81 ? 11.696 8.465 -16.176 1.00 94.19 81 THR A CA 1
ATOM 655 C C . THR A 1 81 ? 12.143 7.521 -17.296 1.00 94.19 81 THR A C 1
ATOM 657 O O . THR A 1 81 ? 11.334 6.728 -17.792 1.00 94.19 81 THR A O 1
ATOM 660 N N . PRO A 1 82 ? 13.440 7.528 -17.665 1.00 94.00 82 PRO A N 1
ATOM 661 C CA . PRO A 1 82 ? 13.999 6.572 -18.617 1.00 94.00 82 PRO A CA 1
ATOM 662 C C . PRO A 1 82 ? 13.756 5.122 -18.189 1.00 94.00 82 PRO A C 1
ATOM 664 O O . PRO A 1 82 ? 13.876 4.800 -17.008 1.00 94.00 82 PRO A O 1
ATOM 667 N N . ALA A 1 83 ? 13.494 4.229 -19.150 1.00 89.31 83 ALA A N 1
ATOM 668 C CA . ALA A 1 83 ? 13.114 2.834 -18.893 1.00 89.31 83 ALA A CA 1
ATOM 669 C C . ALA A 1 83 ? 14.035 2.100 -17.898 1.00 89.31 83 ALA A C 1
ATOM 671 O O . ALA A 1 83 ? 13.549 1.417 -16.999 1.00 89.31 83 ALA A O 1
ATOM 672 N N . GLY A 1 84 ? 15.354 2.306 -17.991 1.00 90.06 84 GLY A N 1
ATOM 673 C CA . GLY A 1 84 ? 16.331 1.67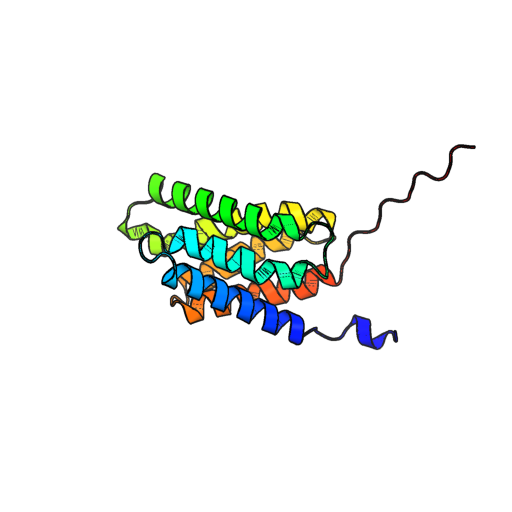3 -17.094 1.00 90.06 84 GLY A CA 1
ATOM 674 C C . GLY A 1 84 ? 16.241 2.100 -15.621 1.00 90.06 84 GLY A C 1
ATOM 675 O O . GLY A 1 84 ? 16.735 1.385 -14.757 1.00 90.06 84 GLY A O 1
ATOM 676 N N . LEU A 1 85 ? 15.598 3.233 -15.316 1.00 91.50 85 LEU A N 1
ATOM 677 C CA . LEU A 1 85 ? 15.444 3.759 -13.952 1.00 91.50 85 LEU A CA 1
ATOM 678 C C . LEU A 1 85 ? 14.033 3.568 -13.381 1.00 91.50 85 LEU A C 1
ATOM 680 O O . LEU A 1 85 ? 13.827 3.788 -12.187 1.00 91.50 85 LEU A O 1
ATOM 684 N N . GLN A 1 86 ? 13.063 3.147 -14.199 1.00 90.12 86 GLN A N 1
ATOM 685 C CA . GLN A 1 86 ? 11.658 3.052 -13.785 1.00 90.12 86 GLN A CA 1
ATOM 686 C C . GLN A 1 86 ? 11.470 2.105 -12.599 1.00 90.12 86 GLN A C 1
ATOM 688 O O . GLN A 1 86 ? 10.756 2.437 -11.659 1.00 90.12 86 GLN A O 1
ATOM 693 N N . PHE A 1 87 ? 12.153 0.959 -12.600 1.00 86.81 87 PHE A N 1
ATOM 694 C CA . PHE A 1 87 ? 12.090 0.011 -11.489 1.00 86.81 87 PHE A CA 1
ATOM 695 C C . PHE A 1 87 ? 12.571 0.640 -10.174 1.00 86.81 87 PHE A C 1
ATOM 697 O O . PHE A 1 87 ? 11.845 0.621 -9.180 1.00 86.81 87 PHE A O 1
ATOM 704 N N . LEU A 1 88 ? 13.748 1.274 -10.195 1.00 88.81 88 LEU A N 1
ATOM 705 C CA . LEU A 1 88 ? 14.374 1.883 -9.020 1.00 88.81 88 LEU A CA 1
ATOM 706 C C . LEU A 1 88 ? 13.522 3.015 -8.431 1.00 88.81 88 LEU A C 1
ATOM 708 O O . LEU A 1 88 ? 13.408 3.134 -7.211 1.00 88.81 88 LEU A O 1
ATOM 712 N N . LEU A 1 89 ? 12.916 3.829 -9.300 1.00 91.94 89 LEU A N 1
ATOM 713 C CA . LEU A 1 89 ? 12.143 5.009 -8.913 1.00 91.94 89 LEU A CA 1
ATOM 714 C C . LEU A 1 89 ? 10.651 4.724 -8.701 1.00 91.94 89 LEU A C 1
ATOM 716 O O . LEU A 1 89 ? 9.939 5.582 -8.185 1.00 91.94 89 LEU A O 1
ATOM 720 N N . SER A 1 90 ? 10.167 3.525 -9.028 1.00 90.94 90 SER A N 1
ATOM 721 C CA . SER A 1 90 ? 8.746 3.171 -8.928 1.00 90.94 90 SER A CA 1
ATOM 722 C C . SER A 1 90 ? 8.153 3.447 -7.541 1.00 90.94 90 SER A C 1
ATOM 724 O O . SER A 1 90 ? 7.118 4.104 -7.441 1.00 90.94 90 SER A O 1
ATOM 726 N N . GLY A 1 91 ? 8.836 3.039 -6.466 1.00 90.19 91 GLY A N 1
ATOM 727 C CA . GLY A 1 91 ? 8.398 3.296 -5.092 1.00 90.19 91 GLY A CA 1
ATOM 728 C C . GLY A 1 91 ? 8.335 4.785 -4.736 1.00 90.19 91 GLY A C 1
ATOM 729 O O . GLY A 1 91 ? 7.421 5.202 -4.024 1.00 90.19 91 GLY A O 1
ATOM 730 N N . LEU A 1 92 ? 9.249 5.594 -5.284 1.00 92.50 92 LEU A N 1
ATOM 731 C CA . LEU A 1 92 ? 9.319 7.038 -5.042 1.00 92.50 92 LEU A CA 1
ATOM 732 C C . LEU A 1 92 ? 8.147 7.795 -5.676 1.00 92.50 92 LEU A C 1
ATOM 734 O O . LEU A 1 92 ? 7.699 8.793 -5.122 1.00 92.50 92 LEU A O 1
ATOM 738 N N . PHE A 1 93 ? 7.633 7.320 -6.809 1.00 93.00 93 PHE A N 1
ATOM 739 C CA . PHE A 1 93 ? 6.457 7.910 -7.449 1.00 93.00 93 PHE A CA 1
ATOM 740 C C . PHE A 1 93 ? 5.160 7.332 -6.880 1.00 93.00 93 PHE A C 1
ATOM 742 O O . PHE A 1 93 ? 4.277 8.074 -6.449 1.00 93.00 93 PHE A O 1
ATOM 749 N N . LEU A 1 94 ? 5.040 6.004 -6.849 1.00 93.31 94 LEU A N 1
ATOM 750 C CA . LEU A 1 94 ? 3.793 5.334 -6.484 1.00 93.31 94 LEU A CA 1
ATOM 751 C C . LEU A 1 94 ? 3.440 5.558 -5.014 1.00 93.31 94 LEU A C 1
ATOM 753 O O . LEU A 1 94 ? 2.287 5.852 -4.706 1.00 93.31 94 LEU A O 1
ATOM 757 N N . GLY A 1 95 ? 4.420 5.486 -4.112 1.00 94.12 95 GLY A N 1
ATOM 758 C CA . GLY A 1 95 ? 4.180 5.585 -2.676 1.00 94.12 95 GLY A CA 1
ATOM 759 C C . GLY A 1 95 ? 3.527 6.898 -2.239 1.00 94.12 95 GLY A C 1
ATOM 760 O O . GLY A 1 95 ? 2.436 6.859 -1.663 1.00 94.12 95 GLY A O 1
ATOM 761 N N . PRO A 1 96 ? 4.132 8.062 -2.533 1.00 95.56 96 PRO A N 1
ATOM 762 C CA . PRO A 1 96 ? 3.545 9.359 -2.213 1.00 95.56 96 PRO A CA 1
ATOM 763 C C . PRO A 1 96 ? 2.216 9.617 -2.924 1.00 95.56 96 PRO A C 1
ATOM 765 O O . PRO A 1 96 ? 1.299 10.141 -2.297 1.00 95.56 96 PRO A O 1
ATOM 768 N N . ILE A 1 97 ? 2.076 9.241 -4.201 1.00 96.31 97 ILE A N 1
ATOM 769 C CA . ILE A 1 97 ? 0.849 9.494 -4.975 1.00 96.31 97 ILE A CA 1
ATOM 770 C C . ILE A 1 97 ? -0.322 8.684 -4.409 1.00 96.31 97 ILE A C 1
ATOM 772 O O . ILE A 1 97 ? -1.393 9.236 -4.147 1.00 96.31 97 ILE A O 1
ATOM 776 N N . VAL A 1 98 ? -0.112 7.390 -4.157 1.00 95.62 98 VAL A N 1
ATOM 777 C CA . VAL A 1 98 ? -1.122 6.510 -3.552 1.00 95.62 98 VAL A CA 1
ATOM 778 C C . VAL A 1 98 ? -1.423 6.944 -2.119 1.00 95.62 98 VAL A C 1
ATOM 780 O O . VAL A 1 98 ? -2.592 7.083 -1.756 1.00 95.62 98 VAL A O 1
ATOM 783 N N . GLY A 1 99 ? -0.390 7.238 -1.326 1.00 96.31 99 GLY A N 1
ATOM 784 C CA . GLY A 1 99 ? -0.535 7.724 0.044 1.00 96.31 99 GLY A CA 1
ATOM 785 C C . GLY A 1 99 ? -1.321 9.033 0.126 1.00 96.31 99 GLY A C 1
ATOM 786 O O . GLY A 1 99 ? -2.223 9.159 0.952 1.00 96.31 99 GLY A O 1
ATOM 787 N N . LEU A 1 100 ? -1.050 9.991 -0.764 1.00 97.25 100 LEU A N 1
ATOM 788 C CA . LEU A 1 100 ? -1.781 11.257 -0.852 1.00 97.25 100 LEU A CA 1
ATOM 789 C C . LEU A 1 100 ? -3.252 11.037 -1.212 1.00 97.25 100 LEU A C 1
ATOM 791 O O . LEU A 1 100 ? -4.142 11.642 -0.613 1.00 97.25 100 LEU A O 1
ATOM 795 N N . ALA A 1 101 ? -3.523 10.150 -2.165 1.00 95.88 101 ALA A N 1
ATOM 796 C CA . ALA A 1 101 ? -4.879 9.841 -2.586 1.00 95.88 101 ALA A CA 1
ATOM 797 C C . ALA A 1 101 ? -5.684 9.174 -1.454 1.00 95.88 101 ALA A C 1
ATOM 799 O O . ALA A 1 101 ? -6.799 9.597 -1.138 1.00 95.88 101 ALA A O 1
ATOM 800 N N . GLN A 1 102 ? -5.092 8.189 -0.775 1.00 95.62 102 GLN A N 1
ATOM 801 C CA . GLN A 1 102 ? -5.688 7.502 0.374 1.00 95.62 102 GLN A CA 1
ATOM 802 C C . GLN A 1 102 ? -5.857 8.428 1.589 1.00 95.62 102 GLN A C 1
ATOM 804 O O . GLN A 1 102 ? -6.870 8.363 2.295 1.00 95.62 102 GLN A O 1
ATOM 809 N N . TRP A 1 103 ? -4.930 9.367 1.791 1.00 96.00 103 TRP A N 1
ATOM 810 C CA . TRP A 1 103 ? -5.033 10.399 2.821 1.00 96.00 103 TRP A CA 1
ATOM 811 C C . TRP A 1 103 ? -6.306 11.244 2.688 1.00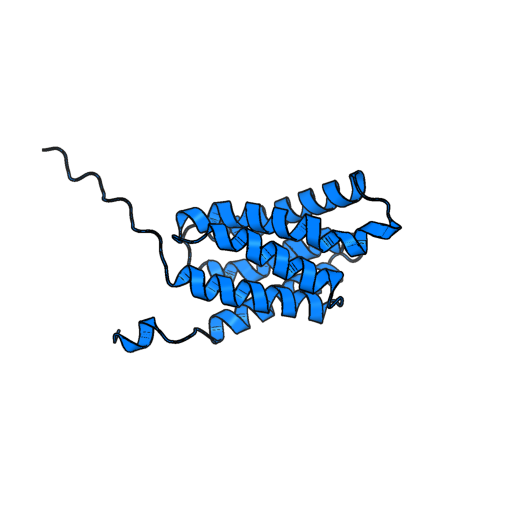 96.00 103 TRP A C 1
ATOM 813 O O . TRP A 1 103 ? -6.914 11.590 3.701 1.00 96.00 103 TRP A O 1
ATOM 823 N N . LEU A 1 104 ? -6.784 11.533 1.471 1.00 94.44 104 LEU A N 1
ATOM 824 C CA . LEU A 1 104 ? -8.026 12.299 1.267 1.00 94.44 104 LEU A CA 1
ATOM 825 C C . LEU A 1 104 ? -9.267 11.618 1.864 1.00 94.44 104 LEU A C 1
ATOM 827 O O . LEU A 1 104 ? -10.249 12.306 2.184 1.00 94.44 104 LEU A O 1
ATOM 831 N N . ILE A 1 105 ? -9.225 10.289 1.993 1.00 93.50 105 ILE A N 1
ATOM 832 C CA . ILE A 1 105 ? -10.240 9.485 2.675 1.00 93.50 105 ILE A CA 1
ATOM 833 C C . ILE A 1 105 ? -9.970 9.526 4.182 1.00 93.50 105 ILE A C 1
ATOM 835 O O . ILE A 1 105 ? -10.835 9.972 4.934 1.00 93.50 105 ILE A O 1
ATOM 839 N N . LEU A 1 106 ? -8.761 9.145 4.610 1.00 93.06 106 LEU A N 1
ATOM 840 C CA . LEU A 1 106 ? -8.410 9.005 6.029 1.00 93.06 106 LEU A CA 1
ATOM 841 C C . LEU A 1 106 ? -8.508 10.315 6.816 1.00 93.06 106 LEU A C 1
ATOM 843 O O . LEU A 1 106 ? -8.939 10.298 7.962 1.00 93.06 106 LEU A O 1
ATOM 847 N N . ARG A 1 107 ? -8.191 11.468 6.216 1.00 93.06 107 ARG A N 1
ATOM 848 C CA . ARG A 1 107 ? -8.233 12.781 6.892 1.00 93.06 107 ARG A CA 1
ATOM 849 C C . ARG A 1 107 ? -9.605 13.178 7.431 1.00 93.06 107 ARG A C 1
ATOM 851 O O . ARG A 1 107 ? -9.696 14.121 8.205 1.00 93.06 107 ARG A O 1
ATOM 858 N N . ARG A 1 108 ? -10.672 12.524 6.965 1.00 89.38 108 ARG A N 1
ATOM 859 C CA . ARG A 1 108 ? -12.035 12.745 7.464 1.00 89.38 108 ARG A CA 1
ATOM 860 C C . ARG A 1 108 ? -12.399 11.823 8.626 1.00 89.38 108 ARG A C 1
ATOM 862 O O . ARG A 1 108 ? -13.388 12.088 9.290 1.00 89.38 108 ARG A O 1
ATOM 869 N N . GLU A 1 109 ? -11.621 10.769 8.840 1.00 89.38 109 GLU A N 1
ATOM 870 C CA . GLU A 1 109 ? -11.936 9.672 9.757 1.00 89.38 109 GLU A CA 1
ATOM 871 C C . GLU A 1 109 ? -10.969 9.652 10.957 1.00 89.38 109 GLU A C 1
ATOM 873 O O . GLU A 1 109 ? -11.371 9.320 12.068 1.00 89.38 109 GLU A O 1
ATOM 878 N N . VAL A 1 110 ? -9.702 10.056 10.774 1.00 91.75 110 VAL A N 1
ATOM 879 C CA . VAL A 1 110 ? -8.651 9.990 11.811 1.00 91.75 110 VAL A CA 1
ATOM 880 C C . VAL A 1 110 ? -7.856 11.295 11.931 1.00 91.75 110 VAL A C 1
ATOM 882 O O . VAL A 1 110 ? -7.548 11.950 10.933 1.00 91.75 110 VAL A O 1
ATOM 885 N N . ARG A 1 111 ? -7.471 11.667 13.161 1.00 86.81 111 ARG A N 1
ATOM 886 C CA . ARG A 1 111 ? -6.837 12.967 13.476 1.00 86.81 111 ARG A CA 1
ATOM 887 C C . ARG A 1 111 ? -5.432 13.132 12.886 1.00 86.81 111 ARG A C 1
ATOM 889 O O . ARG A 1 111 ? -5.045 14.224 12.488 1.00 86.81 111 ARG A O 1
ATOM 896 N N . TRP A 1 112 ? -4.670 12.045 12.814 1.00 89.94 112 TRP A N 1
ATOM 897 C CA . TRP A 1 112 ? -3.255 12.045 12.418 1.00 89.94 112 TRP A CA 1
ATOM 898 C C . TRP A 1 112 ? -3.025 11.553 10.986 1.00 89.94 112 TRP A C 1
ATOM 900 O O . TRP A 1 112 ? -1.923 11.134 10.639 1.00 89.94 112 TRP A O 1
ATOM 910 N N . ALA A 1 113 ? -4.056 11.623 10.137 1.00 92.12 113 ALA A N 1
ATOM 911 C CA . ALA A 1 113 ? -4.035 11.040 8.798 1.00 92.12 113 ALA A CA 1
ATOM 912 C C . ALA A 1 113 ? -2.837 11.481 7.941 1.00 92.12 113 ALA A C 1
ATOM 914 O O . ALA A 1 113 ? -2.411 10.715 7.086 1.00 92.12 113 ALA A O 1
ATOM 915 N N . GLY A 1 114 ? -2.284 12.685 8.149 1.00 92.00 114 GLY A N 1
ATOM 916 C CA . GLY A 1 114 ? -1.134 13.190 7.382 1.00 92.00 114 GLY A CA 1
ATOM 917 C C . GLY A 1 114 ? 0.084 12.255 7.389 1.00 92.00 114 GLY A C 1
ATOM 918 O O . GLY A 1 114 ? 0.771 12.145 6.375 1.00 92.00 114 GLY A O 1
ATOM 919 N N . TRP A 1 115 ? 0.296 11.500 8.474 1.00 95.44 115 TRP A N 1
ATOM 920 C CA . TRP A 1 115 ? 1.371 10.504 8.563 1.00 95.44 115 TRP A CA 1
ATOM 921 C C . TRP A 1 115 ? 1.223 9.353 7.567 1.00 95.44 115 TRP A C 1
ATOM 923 O O . TRP A 1 115 ? 2.222 8.750 7.179 1.00 95.44 115 TRP A O 1
ATOM 933 N N . TRP A 1 116 ? 0.004 9.083 7.090 1.00 96.62 116 TRP A N 1
ATOM 934 C CA . TRP A 1 116 ? -0.253 8.049 6.091 1.00 96.62 116 TRP A CA 1
ATOM 935 C C . TRP A 1 116 ? 0.545 8.262 4.803 1.00 96.62 116 TRP A C 1
ATOM 937 O O . TRP A 1 116 ? 1.011 7.293 4.209 1.00 96.62 116 TRP A O 1
ATOM 947 N N . ILE A 1 117 ? 0.746 9.516 4.384 1.00 96.69 117 ILE A N 1
ATOM 948 C CA . ILE A 1 117 ? 1.476 9.849 3.151 1.00 96.69 117 ILE A CA 1
ATOM 949 C C . ILE A 1 117 ? 2.943 9.435 3.284 1.00 96.69 117 ILE A C 1
ATOM 951 O O . ILE A 1 117 ? 3.470 8.719 2.435 1.00 96.69 117 ILE A O 1
ATOM 955 N N . ILE A 1 118 ? 3.578 9.855 4.382 1.00 97.06 118 ILE A N 1
ATOM 956 C CA . ILE A 1 118 ? 4.989 9.577 4.667 1.00 97.06 118 ILE A CA 1
ATOM 957 C C . ILE A 1 118 ? 5.201 8.068 4.797 1.00 97.06 118 ILE A C 1
ATOM 959 O O . ILE A 1 118 ? 6.110 7.511 4.187 1.00 97.06 118 ILE A O 1
ATOM 963 N N . ILE A 1 119 ? 4.328 7.390 5.543 1.00 96.94 119 ILE A N 1
ATOM 964 C CA . ILE A 1 119 ? 4.466 5.954 5.777 1.00 96.94 119 ILE A CA 1
ATOM 965 C C . ILE A 1 119 ? 4.200 5.156 4.498 1.00 96.94 119 ILE A C 1
ATOM 967 O O . ILE A 1 119 ? 4.916 4.197 4.232 1.00 96.94 119 ILE A O 1
ATOM 971 N N . SER A 1 120 ? 3.244 5.574 3.665 1.00 96.62 120 SER A N 1
ATOM 972 C CA . SER A 1 120 ? 3.018 4.956 2.352 1.00 96.62 120 SER A CA 1
ATOM 973 C C . SER A 1 120 ? 4.233 5.112 1.441 1.00 96.62 120 SER A C 1
ATOM 975 O O . SER A 1 120 ? 4.621 4.155 0.776 1.00 96.62 120 SER A O 1
ATOM 977 N N . ALA A 1 121 ? 4.870 6.287 1.432 1.00 96.12 121 ALA A N 1
ATOM 978 C CA . ALA A 1 121 ? 6.096 6.507 0.672 1.00 96.12 121 ALA A CA 1
ATOM 979 C C . ALA A 1 121 ? 7.211 5.552 1.121 1.00 96.12 121 ALA A C 1
ATOM 981 O O . ALA A 1 121 ? 7.775 4.840 0.293 1.00 96.12 121 ALA A O 1
ATOM 982 N N . ILE A 1 122 ? 7.466 5.472 2.431 1.00 96.88 122 ILE A N 1
ATOM 983 C CA . ILE A 1 122 ? 8.462 4.554 3.001 1.00 96.88 122 ILE A CA 1
ATOM 984 C C . ILE A 1 122 ? 8.116 3.104 2.650 1.00 96.88 122 ILE A C 1
ATOM 986 O O . ILE A 1 122 ? 8.966 2.383 2.142 1.00 96.88 122 ILE A O 1
ATOM 990 N N . ALA A 1 123 ? 6.863 2.692 2.852 1.00 96.31 123 ALA A N 1
ATOM 991 C CA . ALA A 1 123 ? 6.394 1.337 2.592 1.00 96.31 123 ALA A CA 1
ATOM 992 C C . ALA A 1 123 ? 6.673 0.897 1.148 1.00 96.31 123 ALA A C 1
ATOM 994 O O . ALA A 1 123 ? 7.238 -0.174 0.925 1.00 96.31 123 ALA A O 1
ATOM 995 N N . TRP A 1 124 ? 6.319 1.736 0.169 1.00 94.81 124 TRP A N 1
ATOM 996 C CA . TRP A 1 124 ? 6.507 1.429 -1.248 1.00 94.81 124 TRP A CA 1
ATOM 997 C C . TRP A 1 124 ? 7.962 1.514 -1.699 1.00 94.81 124 TRP A C 1
ATOM 999 O O . TRP A 1 124 ? 8.383 0.664 -2.477 1.00 94.81 12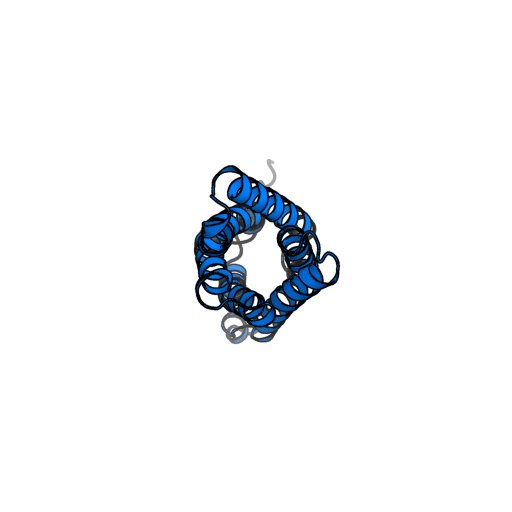4 TRP A O 1
ATOM 1009 N N . ILE A 1 125 ? 8.751 2.464 -1.189 1.00 94.50 125 ILE A N 1
ATOM 1010 C CA . ILE A 1 125 ? 10.200 2.499 -1.441 1.00 94.50 125 ILE A CA 1
ATOM 1011 C C . ILE A 1 125 ? 10.852 1.225 -0.891 1.00 94.50 125 ILE A C 1
ATOM 1013 O O . ILE A 1 125 ? 11.593 0.549 -1.600 1.00 94.50 125 ILE A O 1
ATOM 1017 N N . THR A 1 126 ? 10.538 0.835 0.344 1.00 94.44 126 THR A N 1
ATOM 1018 C CA . THR A 1 126 ? 11.079 -0.392 0.933 1.00 94.44 126 THR A CA 1
ATOM 1019 C C . THR A 1 126 ? 10.652 -1.625 0.141 1.00 94.44 126 THR A C 1
ATOM 1021 O O . THR A 1 126 ? 11.500 -2.443 -0.205 1.00 94.44 126 THR A O 1
ATOM 1024 N N . GLY A 1 127 ? 9.367 -1.754 -0.188 1.00 92.12 127 GLY A N 1
ATOM 1025 C CA . GLY A 1 127 ? 8.848 -2.933 -0.875 1.00 92.12 127 GLY A CA 1
ATOM 1026 C C . GLY A 1 127 ? 9.308 -3.068 -2.325 1.00 92.12 127 GLY A C 1
ATOM 1027 O O . GLY A 1 127 ? 9.585 -4.178 -2.761 1.00 92.12 127 GLY A O 1
ATOM 1028 N N . LEU A 1 128 ? 9.373 -1.978 -3.092 1.00 89.81 128 LEU A N 1
ATOM 1029 C CA . LEU A 1 128 ? 9.713 -2.038 -4.521 1.00 89.81 128 LEU A CA 1
ATOM 1030 C C . LEU A 1 128 ? 11.208 -1.899 -4.787 1.00 89.81 128 LEU A C 1
ATOM 1032 O O . LEU A 1 128 ? 11.709 -2.515 -5.724 1.00 89.81 128 LEU A O 1
ATOM 1036 N N . THR A 1 129 ? 11.914 -1.112 -3.975 1.00 89.19 129 THR A N 1
ATOM 1037 C CA . THR A 1 129 ? 13.312 -0.763 -4.237 1.00 89.19 129 THR A CA 1
ATOM 1038 C C . THR A 1 129 ? 14.285 -1.551 -3.363 1.00 89.19 129 THR A C 1
ATOM 1040 O O . THR A 1 129 ? 15.300 -2.020 -3.869 1.00 89.19 129 THR A O 1
ATOM 1043 N N . LEU A 1 130 ? 14.002 -1.710 -2.064 1.00 88.62 130 LEU A N 1
ATOM 1044 C CA . LEU A 1 130 ? 14.945 -2.344 -1.128 1.00 88.62 130 LEU A CA 1
ATOM 1045 C C . LEU A 1 130 ? 14.751 -3.857 -1.003 1.00 88.62 130 LEU A C 1
ATOM 1047 O O . LEU A 1 130 ? 15.729 -4.591 -0.897 1.00 88.62 130 LEU A O 1
ATOM 1051 N N . VAL A 1 131 ? 13.501 -4.326 -1.009 1.00 91.56 131 VAL A N 1
ATOM 1052 C CA . VAL A 1 131 ? 13.153 -5.747 -0.854 1.00 91.56 131 VAL A CA 1
ATOM 1053 C C . VAL A 1 131 ? 12.234 -6.190 -1.998 1.00 91.56 131 VAL A C 1
ATOM 1055 O O . VAL A 1 131 ? 11.071 -6.536 -1.769 1.00 91.56 131 VAL A O 1
ATOM 1058 N N . PRO A 1 132 ? 12.723 -6.148 -3.250 1.00 86.50 132 PRO A N 1
ATOM 1059 C CA . PRO A 1 132 ? 11.893 -6.451 -4.399 1.00 86.50 132 PRO A CA 1
ATOM 1060 C C . PRO A 1 132 ? 11.503 -7.927 -4.441 1.00 86.50 132 PRO A C 1
ATOM 1062 O O . PRO A 1 132 ? 12.288 -8.822 -4.134 1.00 86.50 132 PRO A O 1
ATOM 1065 N N . GLY A 1 133 ? 10.280 -8.186 -4.886 1.00 88.19 133 GLY A N 1
ATOM 1066 C CA . GLY A 1 133 ? 9.771 -9.531 -5.121 1.00 88.19 133 GLY A CA 1
ATOM 1067 C C . 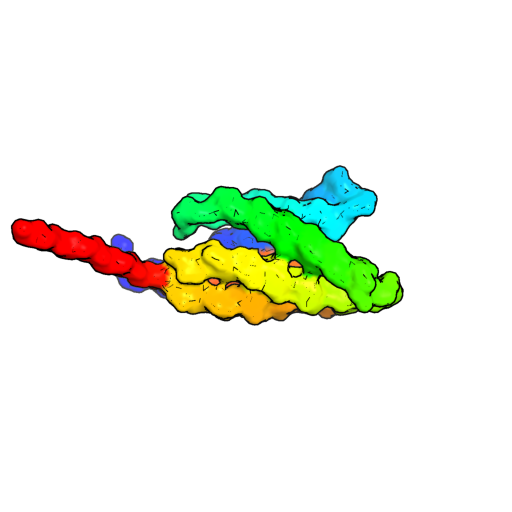GLY A 1 133 ? 8.272 -9.563 -4.899 1.00 88.19 133 GLY A C 1
ATOM 1068 O O . GLY A 1 133 ? 7.774 -8.919 -3.987 1.00 88.19 133 GLY A O 1
ATOM 1069 N N . ILE A 1 134 ? 7.535 -10.322 -5.708 1.00 87.88 134 ILE A N 1
ATOM 1070 C CA . ILE A 1 134 ? 6.064 -10.253 -5.725 1.00 87.88 134 ILE A CA 1
ATOM 1071 C C . ILE A 1 134 ? 5.472 -10.424 -4.312 1.00 87.88 134 ILE A C 1
ATOM 1073 O O . ILE A 1 134 ? 4.681 -9.601 -3.863 1.00 87.88 134 ILE A O 1
ATOM 1077 N N . LEU A 1 135 ? 5.903 -11.441 -3.566 1.00 91.75 135 LEU A N 1
ATOM 1078 C CA . LEU A 1 135 ? 5.420 -11.652 -2.197 1.00 91.75 135 LEU A CA 1
ATOM 1079 C C . LEU A 1 135 ? 6.067 -10.693 -1.187 1.00 91.75 135 LEU A C 1
ATOM 1081 O O . LEU A 1 135 ? 5.382 -10.179 -0.305 1.00 91.75 135 LEU A O 1
ATOM 1085 N N . ALA A 1 136 ? 7.369 -10.431 -1.321 1.00 93.38 136 ALA A N 1
ATOM 1086 C CA . ALA A 1 136 ? 8.123 -9.616 -0.371 1.00 93.38 136 ALA A CA 1
ATOM 1087 C C . ALA A 1 136 ? 7.687 -8.142 -0.388 1.00 93.38 136 ALA A C 1
ATOM 1089 O O . ALA A 1 136 ? 7.451 -7.561 0.669 1.00 93.38 136 ALA A O 1
ATOM 1090 N N . THR A 1 137 ? 7.490 -7.568 -1.578 1.00 93.31 137 THR A N 1
ATOM 1091 C CA . THR A 1 137 ? 6.980 -6.211 -1.783 1.00 93.31 137 THR A CA 1
ATOM 1092 C C . THR A 1 137 ? 5.631 -6.040 -1.098 1.00 93.31 137 THR A C 1
ATOM 1094 O O . THR A 1 137 ? 5.479 -5.162 -0.250 1.00 93.31 137 THR A O 1
ATOM 1097 N N . GLY A 1 138 ? 4.659 -6.899 -1.419 1.00 92.94 138 GLY A N 1
ATOM 1098 C CA . GLY A 1 138 ? 3.322 -6.808 -0.840 1.00 92.94 138 GLY A CA 1
ATOM 1099 C C . GLY A 1 138 ? 3.321 -7.001 0.679 1.00 92.94 138 GLY A C 1
ATOM 1100 O O . GLY A 1 138 ? 2.641 -6.255 1.389 1.00 92.94 138 GLY A O 1
ATOM 1101 N N . ALA A 1 139 ? 4.141 -7.928 1.186 1.00 96.12 139 ALA A N 1
ATOM 1102 C CA . ALA A 1 139 ? 4.257 -8.184 2.616 1.00 96.12 139 ALA A CA 1
ATOM 1103 C C . ALA A 1 139 ? 4.890 -7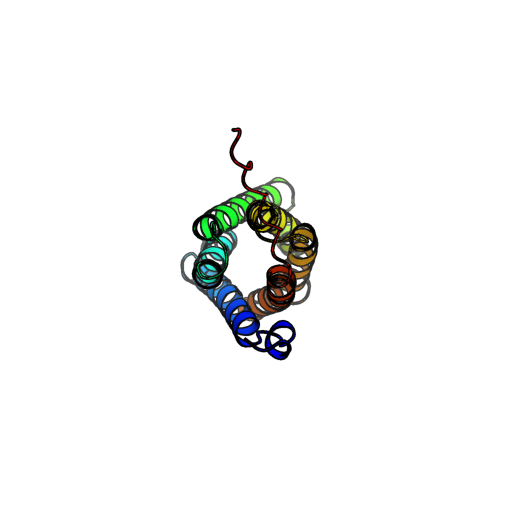.009 3.368 1.00 96.12 139 ALA A C 1
ATOM 1105 O O . ALA A 1 139 ? 4.363 -6.604 4.401 1.00 96.12 139 ALA A O 1
ATOM 1106 N N . MET A 1 140 ? 5.976 -6.423 2.853 1.00 96.12 140 MET A N 1
ATOM 1107 C CA . MET A 1 140 ? 6.642 -5.281 3.493 1.00 96.12 140 MET A CA 1
ATOM 1108 C C . MET A 1 140 ? 5.780 -4.026 3.454 1.00 96.12 140 MET A C 1
ATOM 1110 O O . MET A 1 140 ? 5.614 -3.360 4.477 1.00 96.12 140 MET A O 1
ATOM 1114 N N . VAL A 1 141 ? 5.169 -3.736 2.302 1.00 96.19 141 VAL A N 1
ATOM 1115 C CA . VAL A 1 141 ? 4.256 -2.599 2.169 1.00 96.19 141 VAL A CA 1
ATOM 1116 C C . VAL A 1 141 ? 3.085 -2.758 3.132 1.00 96.19 141 VAL A C 1
ATOM 1118 O O . VAL A 1 141 ? 2.740 -1.823 3.858 1.00 96.19 141 VAL A O 1
ATOM 1121 N N . GLY A 1 142 ? 2.494 -3.954 3.173 1.00 96.06 142 GLY A N 1
ATOM 1122 C CA . GLY A 1 142 ? 1.408 -4.288 4.082 1.00 96.06 142 GLY A CA 1
ATOM 1123 C C . GLY A 1 142 ? 1.825 -4.208 5.550 1.00 96.06 142 GLY A C 1
ATOM 1124 O O . GLY A 1 142 ? 1.091 -3.655 6.356 1.00 96.06 142 GLY A O 1
ATOM 1125 N N . ALA A 1 143 ? 3.014 -4.678 5.921 1.00 97.12 143 ALA A N 1
ATOM 1126 C CA . ALA A 1 143 ? 3.464 -4.658 7.311 1.00 97.12 143 ALA A CA 1
ATOM 1127 C C . ALA A 1 143 ? 3.658 -3.226 7.821 1.00 97.12 143 ALA A C 1
ATOM 1129 O O . ALA A 1 143 ? 3.143 -2.878 8.886 1.00 97.12 143 ALA A O 1
ATOM 1130 N N . ILE A 1 144 ? 4.341 -2.391 7.031 1.00 97.25 144 ILE A N 1
ATOM 1131 C CA . ILE A 1 144 ? 4.636 -0.994 7.368 1.00 97.25 144 ILE A CA 1
ATOM 1132 C C . ILE A 1 144 ? 3.343 -0.167 7.404 1.00 97.25 144 ILE A C 1
ATOM 1134 O O . ILE A 1 144 ? 3.055 0.504 8.397 1.00 97.25 144 ILE A O 1
ATOM 1138 N N . SER A 1 145 ? 2.526 -0.241 6.348 1.00 96.44 145 SER A N 1
ATOM 1139 C CA . SER A 1 145 ? 1.263 0.508 6.285 1.00 96.44 145 SER A CA 1
ATOM 1140 C C . SER A 1 145 ? 0.205 -0.026 7.255 1.00 96.44 145 SER A C 1
ATOM 1142 O O . SER A 1 145 ? -0.607 0.747 7.751 1.00 96.44 145 SER A O 1
ATOM 1144 N N . GLY A 1 146 ? 0.229 -1.317 7.586 1.00 95.62 146 GLY A N 1
ATOM 1145 C CA . GLY A 1 146 ? -0.692 -1.935 8.537 1.00 95.62 146 GLY A CA 1
ATOM 1146 C C . GLY A 1 146 ? -0.473 -1.448 9.965 1.00 95.62 146 GLY A C 1
ATOM 1147 O O . GLY A 1 146 ? -1.447 -1.135 10.643 1.00 95.62 146 GLY A O 1
ATOM 1148 N N . ILE A 1 147 ? 0.787 -1.318 10.404 1.00 95.19 147 ILE A N 1
ATOM 1149 C CA . ILE A 1 147 ? 1.120 -0.711 11.708 1.00 95.19 147 ILE A CA 1
ATOM 1150 C C . ILE A 1 147 ? 0.582 0.718 11.756 1.00 95.19 147 ILE A C 1
ATOM 1152 O O . ILE A 1 147 ? -0.080 1.111 12.713 1.00 95.19 147 ILE A O 1
ATOM 1156 N N . ALA A 1 148 ? 0.820 1.491 10.696 1.00 94.75 148 ALA A N 1
ATOM 1157 C CA . ALA A 1 148 ? 0.322 2.854 10.612 1.00 94.75 148 ALA A CA 1
ATOM 1158 C C . ALA A 1 148 ? -1.202 2.920 10.663 1.00 94.75 148 ALA A C 1
ATOM 1160 O O . ALA A 1 148 ? -1.751 3.746 11.384 1.00 94.75 148 ALA A O 1
ATOM 1161 N N . LEU A 1 149 ? -1.888 2.053 9.917 1.00 94.25 149 LEU A N 1
ATOM 1162 C CA . LEU A 1 149 ? -3.344 2.013 9.885 1.00 94.25 149 LEU A CA 1
ATOM 1163 C C . LEU A 1 149 ? -3.908 1.705 11.273 1.00 94.25 149 LEU A C 1
ATOM 1165 O O . LEU A 1 149 ? -4.826 2.384 11.725 1.00 94.25 149 LEU A O 1
ATOM 1169 N N . GLU A 1 150 ? -3.336 0.714 11.951 1.00 94.06 150 GLU A N 1
ATOM 1170 C CA . GLU A 1 150 ? -3.716 0.312 13.302 1.00 94.06 150 GLU A CA 1
ATOM 1171 C C . GLU A 1 150 ? -3.584 1.484 14.284 1.00 94.06 150 GLU A C 1
ATOM 1173 O O . GLU A 1 150 ? -4.555 1.845 14.952 1.00 94.06 150 GLU A O 1
ATOM 1178 N N . LEU A 1 151 ? -2.436 2.166 14.272 1.00 91.62 151 LEU A N 1
ATOM 1179 C CA . LEU A 1 151 ? -2.179 3.326 15.125 1.00 91.62 151 LEU A CA 1
ATOM 1180 C C . LEU A 1 151 ? -3.091 4.516 14.795 1.00 91.62 151 LEU A C 1
ATOM 1182 O O . LEU A 1 151 ? -3.566 5.207 15.696 1.00 91.62 151 LEU A O 1
ATOM 1186 N N . LEU A 1 152 ? -3.362 4.760 13.512 1.00 91.50 152 LEU A N 1
ATOM 1187 C CA . LEU A 1 152 ? -4.217 5.860 13.072 1.00 91.50 152 LEU A CA 1
ATOM 1188 C C . LEU A 1 152 ? -5.681 5.638 13.457 1.00 91.50 152 LEU A C 1
ATOM 1190 O O . LEU A 1 152 ? -6.332 6.574 13.923 1.00 91.50 152 LEU A O 1
ATOM 1194 N N . LEU A 1 153 ? -6.191 4.413 13.310 1.00 90.00 153 LEU A N 1
ATOM 1195 C CA . LEU A 1 153 ? -7.572 4.069 13.658 1.00 90.00 153 LEU A CA 1
ATOM 1196 C C . LEU A 1 153 ? -7.848 4.164 15.167 1.00 90.00 153 LEU A C 1
ATOM 1198 O O . LEU A 1 153 ? -8.996 4.357 15.562 1.00 90.00 153 LEU A O 1
ATOM 1202 N N . ARG A 1 154 ? -6.812 4.113 16.014 1.00 88.62 154 ARG A N 1
ATOM 1203 C CA . ARG A 1 154 ? -6.932 4.382 17.460 1.00 88.62 154 ARG A CA 1
ATOM 1204 C C . ARG A 1 154 ? -7.186 5.851 17.798 1.00 88.62 154 ARG A C 1
ATOM 1206 O O . ARG A 1 154 ? -7.568 6.151 18.925 1.00 88.62 154 ARG A O 1
ATOM 1213 N N . CYS A 1 155 ? -6.981 6.774 16.857 1.00 86.12 155 CYS A N 1
ATOM 1214 C CA . CYS A 1 155 ? -7.216 8.208 17.041 1.00 86.12 155 CYS A CA 1
ATOM 1215 C C . CYS A 1 155 ? -8.289 8.734 16.068 1.00 86.12 155 CYS A C 1
ATOM 1217 O O . CYS A 1 155 ? -7.948 9.493 15.146 1.00 86.12 155 CYS A O 1
ATOM 1219 N N . PRO A 1 156 ? -9.576 8.373 16.265 1.00 82.12 156 PRO A N 1
ATOM 1220 C CA . PRO A 1 156 ? -10.674 8.905 15.466 1.00 82.12 156 PRO A CA 1
ATOM 1221 C C . PRO A 1 156 ? -10.708 10.432 15.511 1.00 82.12 156 PRO A C 1
ATOM 1223 O O . PRO A 1 156 ? -10.363 11.053 16.522 1.00 82.12 156 PRO A O 1
ATOM 1226 N N . SER A 1 157 ? -11.122 11.051 14.410 1.00 81.75 157 SER A N 1
ATOM 1227 C CA . SER A 1 157 ? -11.365 12.490 14.399 1.00 81.75 157 SER A CA 1
ATOM 1228 C C . SER A 1 157 ? -12.582 12.808 15.283 1.00 81.75 157 SER A C 1
ATOM 1230 O O . SER A 1 157 ? -13.577 12.086 15.200 1.00 81.75 157 SER A O 1
ATOM 1232 N N . PRO A 1 158 ? -12.546 13.861 16.122 1.00 73.00 158 PRO A N 1
ATOM 1233 C CA . PRO A 1 158 ? -13.721 14.263 16.886 1.00 73.00 158 PRO A CA 1
ATOM 1234 C C . PRO A 1 158 ? -14.871 14.580 15.926 1.00 73.00 158 PRO A C 1
ATOM 1236 O O . PRO A 1 158 ? -14.673 15.277 14.924 1.00 73.00 158 PRO A O 1
ATOM 1239 N N . ALA A 1 159 ? -16.058 14.041 16.217 1.00 65.56 159 ALA A N 1
ATOM 1240 C CA . ALA A 1 159 ? -17.272 14.409 15.504 1.00 65.56 159 ALA A CA 1
ATOM 1241 C C . ALA A 1 159 ? -17.444 15.931 15.599 1.00 65.56 159 ALA A C 1
ATOM 1243 O O . ALA A 1 159 ? -17.221 16.516 16.662 1.00 65.56 159 ALA A O 1
ATOM 1244 N N . ARG A 1 160 ? -17.801 16.586 14.486 1.00 60.31 160 ARG A N 1
ATOM 1245 C CA . ARG A 1 160 ? -18.237 17.985 14.563 1.00 60.31 160 ARG A CA 1
ATOM 1246 C C . ARG A 1 160 ? -19.428 18.029 15.524 1.00 60.31 160 ARG A C 1
ATOM 1248 O O . ARG A 1 160 ? -20.316 17.199 15.335 1.00 60.31 160 ARG A O 1
ATOM 1255 N N . PRO A 1 161 ? -19.455 18.943 16.509 1.00 59.78 161 PRO A N 1
ATOM 1256 C CA . PRO A 1 161 ? -20.669 19.156 17.280 1.00 59.78 161 PRO A CA 1
ATOM 1257 C C . PRO A 1 161 ? -21.801 19.442 16.289 1.00 59.78 161 PRO A C 1
ATOM 1259 O O . PRO A 1 161 ? -21.619 20.236 15.357 1.00 59.78 161 PRO A O 1
ATOM 1262 N N . GLU A 1 162 ? -22.917 18.723 16.430 1.00 63.31 162 GLU A N 1
ATOM 1263 C CA . GLU A 1 162 ? -24.157 19.110 15.763 1.00 63.31 162 GLU A CA 1
ATOM 1264 C C . GLU A 1 162 ? -24.426 20.573 16.133 1.00 63.31 162 GLU A C 1
ATOM 1266 O O . GLU A 1 162 ? -24.142 20.963 17.270 1.00 63.31 162 GLU A O 1
ATOM 1271 N N . PRO A 1 163 ? -24.866 21.417 15.184 1.00 67.69 163 PRO A N 1
ATOM 1272 C CA . PRO A 1 163 ? -25.336 22.739 15.544 1.00 67.69 163 PRO A CA 1
ATOM 1273 C C . PRO A 1 163 ? -26.493 22.523 16.516 1.00 67.69 163 PRO A C 1
ATOM 1275 O O . PRO A 1 163 ? -27.554 22.049 16.108 1.00 67.69 163 PRO A O 1
ATOM 1278 N N . ASP A 1 164 ? -26.226 22.785 17.797 1.00 63.62 164 ASP A N 1
ATOM 1279 C CA . ASP A 1 164 ? -27.231 22.828 18.850 1.00 63.62 164 ASP A CA 1
ATOM 1280 C C . ASP A 1 164 ? -28.403 23.638 18.304 1.00 63.62 164 ASP A C 1
ATOM 1282 O O . ASP A 1 164 ? -28.193 24.686 17.679 1.00 63.62 164 ASP A O 1
ATOM 1286 N N . GLY A 1 165 ? -29.605 23.079 18.442 1.00 59.12 165 GLY A N 1
ATOM 1287 C CA . GLY A 1 165 ? -30.824 23.657 17.906 1.00 59.12 165 GLY A CA 1
ATOM 1288 C C . GLY A 1 165 ? -30.873 25.143 18.228 1.00 59.12 165 GLY A C 1
ATOM 1289 O O . GLY A 1 165 ? -30.858 25.528 19.392 1.00 59.12 165 GLY A O 1
ATOM 1290 N N . ALA A 1 166 ? -30.876 25.963 17.178 1.00 57.25 166 ALA A N 1
ATOM 1291 C CA . ALA A 1 166 ? -31.315 27.336 17.304 1.00 57.25 166 ALA A CA 1
ATOM 1292 C C . ALA A 1 166 ? -32.773 27.290 17.778 1.00 57.25 166 ALA A C 1
ATOM 1294 O O . ALA A 1 166 ? -33.586 26.594 17.163 1.00 57.25 166 ALA A O 1
ATOM 1295 N N . ASP A 1 167 ? -33.008 27.970 18.899 1.00 53.75 167 ASP A N 1
ATOM 1296 C CA . ASP A 1 167 ? -34.287 28.158 19.588 1.00 53.75 167 ASP A CA 1
ATOM 1297 C C . ASP A 1 167 ? -35.472 28.476 18.656 1.00 53.75 167 ASP A C 1
ATOM 1299 O O . ASP A 1 167 ? -35.288 29.236 17.671 1.00 53.75 167 ASP A O 1
#

Radius of gyration: 16.99 Å; Cα contacts (8 Å, |Δi|>4): 266; chains: 1; bounding box: 51×41×50 Å

Mean predicted aligned error: 6.16 Å

Secondary structure (DSSP, 8-state):
--GGGGTS--HHHHHHHHHHHHHHHHHHHHH-TTSHHHHHHHHHHHHHHHHHHTT-TTTTHHHHHHHHHHHHHHHHHHHHS-HHHHHHHHHHHHHHHHHHHHHHHHTTTBTTTTHHHHHHHHHHHIIIIIS-SHHHHHHHHHHHHHHHHHHHHTSBPPPPPP-----

pLDDT: mean 88.4, std 11.35, range [47.75, 97.5]

Nearest PDB structures (foldseek):
  5ona-assembly1_A  TM=2.800E-01  e=7.352E+00  Homo sapiens